Protein AF-A0A536V2W5-F1 (afdb_monomer)

Radius of gyration: 13.7 Å; Cα contacts (8 Å, |Δi|>4): 124; chains: 1; bounding box: 35×22×35 Å

Mean predicted aligned error: 2.55 Å

Foldseek 3Di:
DAAEAEDEFFAEDDPVQVPDPPDDLQQTFHCVLVVVLVVPLVPDPRVPHHDYYHYSQVSCVVVVNNPRQVRGPHRPRDRHHGDPPHD

Nearest PDB structures (foldseek):
  3e03-assembly1_C-2  TM=9.389E-01  e=3.490E-09  Xanthomonas campestris pv. campestris
  3e03-assembly3_A-4  TM=9.635E-01  e=1.054E-07  Xanthomonas campestris pv. campestris
  3kvo-assembly3_B  TM=9.300E-01  e=3.508E-07  Homo sapiens
  3sc4-assembly1_A  TM=8.527E-01  e=9.557E-07  Mycolicibacterium thermoresistibile

Structure (mmCIF, N/CA/C/O backbone):
data_AF-A0A536V2W5-F1
#
_entry.id   AF-A0A536V2W5-F1
#
loop_
_atom_site.group_PDB
_atom_site.id
_atom_site.type_symbol
_atom_site.label_atom_id
_atom_site.label_alt_id
_atom_site.label_comp_id
_atom_site.label_asym_id
_atom_site.label_entity_id
_atom_site.label_seq_id
_atom_site.pdbx_PDB_ins_code
_atom_site.Cartn_x
_atom_site.Cartn_y
_atom_site.Cartn_z
_atom_site.occupancy
_atom_site.B_iso_or_equiv
_atom_site.auth_seq_id
_atom_site.auth_comp_id
_atom_site.auth_asym_id
_atom_site.auth_atom_id
_atom_site.pdbx_PDB_model_num
ATOM 1 N N . ILE A 1 1 ? -8.564 7.814 18.686 1.00 95.50 1 ILE A N 1
ATOM 2 C CA . ILE A 1 1 ? -7.366 8.027 17.844 1.00 95.50 1 ILE A CA 1
ATOM 3 C C . ILE A 1 1 ? -6.802 6.648 17.582 1.00 95.50 1 ILE A C 1
ATOM 5 O O . ILE A 1 1 ? -6.579 5.942 18.557 1.00 95.50 1 ILE A O 1
ATOM 9 N N . GLY A 1 2 ? -6.648 6.268 16.317 1.00 98.00 2 GLY A N 1
ATOM 10 C CA . GLY A 1 2 ? -5.969 5.034 15.935 1.00 98.00 2 GLY A CA 1
ATOM 11 C C . GLY A 1 2 ? -4.543 5.370 15.524 1.00 98.00 2 GLY A C 1
ATOM 12 O O . GLY A 1 2 ? -4.338 6.311 14.759 1.00 98.00 2 GLY A O 1
ATOM 13 N N . VAL A 1 3 ? -3.565 4.648 16.061 1.00 98.56 3 VAL A N 1
ATOM 14 C CA . VAL A 1 3 ? -2.145 4.822 15.727 1.00 98.56 3 VAL A CA 1
ATOM 15 C C . VAL A 1 3 ? -1.658 3.524 15.110 1.00 98.56 3 VAL A C 1
ATOM 17 O O . VAL A 1 3 ? -1.660 2.503 15.784 1.00 98.56 3 VAL A O 1
ATOM 20 N N . ASN A 1 4 ? -1.273 3.544 13.837 1.00 98.69 4 ASN A N 1
ATOM 21 C CA . ASN A 1 4 ? -0.839 2.359 13.096 1.00 98.69 4 ASN A CA 1
ATOM 22 C C . ASN A 1 4 ? 0.329 2.718 12.171 1.00 98.69 4 ASN A C 1
ATOM 24 O O . ASN A 1 4 ? 0.522 3.887 11.834 1.00 98.69 4 ASN A O 1
ATOM 28 N N . SER A 1 5 ? 1.054 1.701 11.721 1.00 98.56 5 SER A N 1
ATOM 29 C CA . SER A 1 5 ? 2.046 1.795 10.652 1.00 98.56 5 SER A CA 1
ATOM 30 C C . SER A 1 5 ? 1.536 1.081 9.400 1.00 98.56 5 SER A C 1
ATOM 32 O O . SER A 1 5 ? 0.814 0.090 9.497 1.00 98.56 5 SER A O 1
ATOM 34 N N . LEU A 1 6 ? 1.926 1.582 8.231 1.00 98.69 6 LEU A N 1
ATOM 35 C CA . LEU A 1 6 ? 1.703 0.952 6.933 1.00 98.69 6 LEU A CA 1
ATOM 36 C C . LEU A 1 6 ? 3.038 0.923 6.188 1.00 98.69 6 LEU A C 1
ATOM 38 O O . LEU A 1 6 ? 3.712 1.951 6.114 1.00 98.69 6 LEU A O 1
ATOM 42 N N . TRP A 1 7 ? 3.399 -0.240 5.654 1.00 98.62 7 TRP A N 1
ATOM 43 C CA . TRP A 1 7 ? 4.648 -0.463 4.934 1.00 98.62 7 TRP A CA 1
ATOM 44 C C . TRP A 1 7 ? 4.389 -1.212 3.620 1.00 98.62 7 TRP A C 1
ATOM 46 O O . TRP A 1 7 ? 3.512 -2.082 3.590 1.00 98.62 7 TRP A O 1
ATOM 56 N N . PRO A 1 8 ? 5.088 -0.888 2.520 1.00 98.19 8 PRO A N 1
ATOM 57 C CA . PRO A 1 8 ? 4.912 -1.617 1.275 1.00 98.19 8 PRO A CA 1
ATOM 58 C C . PRO A 1 8 ? 5.702 -2.930 1.291 1.00 98.19 8 PRO A C 1
ATOM 60 O O . PRO A 1 8 ? 6.800 -2.998 1.836 1.00 98.19 8 PRO A O 1
ATOM 63 N N . ARG A 1 9 ? 5.182 -3.988 0.659 1.00 98.19 9 ARG A N 1
ATOM 64 C CA . ARG A 1 9 ? 5.956 -5.231 0.478 1.00 98.19 9 ARG A CA 1
ATOM 65 C C . ARG A 1 9 ? 7.094 -5.080 -0.533 1.00 98.19 9 ARG A C 1
ATOM 67 O O . ARG A 1 9 ? 8.101 -5.779 -0.459 1.00 98.19 9 ARG A O 1
ATOM 74 N N . THR A 1 10 ? 6.914 -4.208 -1.518 1.00 97.69 10 THR A N 1
ATOM 75 C CA . THR A 1 10 ? 7.836 -4.029 -2.648 1.00 97.69 10 THR A CA 1
ATOM 76 C C . THR A 1 10 ? 8.187 -2.563 -2.828 1.00 97.69 10 THR A C 1
ATOM 78 O O . THR A 1 10 ? 7.366 -1.700 -2.519 1.00 97.69 10 THR A O 1
ATOM 81 N N . ALA A 1 11 ? 9.339 -2.276 -3.429 1.00 96.56 11 ALA A N 1
ATOM 82 C CA . ALA A 1 11 ? 9.748 -0.918 -3.757 1.00 96.56 11 ALA A CA 1
ATOM 83 C C . ALA A 1 11 ? 8.664 -0.159 -4.550 1.00 96.56 11 ALA A C 1
ATOM 85 O O . ALA A 1 11 ? 8.022 -0.698 -5.462 1.00 96.56 11 ALA A O 1
ATOM 86 N N . ILE A 1 12 ? 8.478 1.118 -4.201 1.00 97.62 12 ILE A N 1
ATOM 87 C CA . ILE A 1 12 ? 7.451 1.991 -4.777 1.00 97.62 12 ILE A CA 1
ATOM 88 C C . ILE A 1 12 ? 8.093 3.042 -5.680 1.00 97.62 12 ILE A C 1
ATOM 90 O O . ILE A 1 12 ? 8.938 3.828 -5.248 1.00 97.62 12 ILE A O 1
ATOM 94 N N . ALA A 1 13 ? 7.642 3.095 -6.930 1.00 96.88 13 ALA A N 1
ATOM 95 C CA . ALA A 1 13 ? 8.125 4.009 -7.955 1.00 96.88 13 ALA A CA 1
ATOM 96 C C . ALA A 1 13 ? 7.763 5.467 -7.637 1.00 96.88 13 ALA A C 1
ATOM 98 O O . ALA A 1 13 ? 6.740 5.998 -8.069 1.00 96.88 13 ALA A O 1
ATOM 99 N N . THR A 1 14 ? 8.633 6.126 -6.879 1.00 95.12 14 THR A N 1
ATOM 100 C CA . THR A 1 14 ? 8.569 7.558 -6.573 1.00 95.12 14 THR A CA 1
ATOM 101 C C . THR A 1 14 ? 9.756 8.289 -7.197 1.00 95.12 14 THR A C 1
ATOM 103 O O . THR A 1 14 ? 10.775 7.679 -7.526 1.00 95.12 14 THR A O 1
ATOM 106 N N . ALA A 1 15 ? 9.668 9.618 -7.308 1.00 92.81 15 ALA A N 1
ATOM 107 C CA . ALA A 1 15 ? 10.798 10.441 -7.746 1.00 92.81 15 ALA A CA 1
ATOM 108 C C . ALA A 1 15 ? 12.031 10.284 -6.831 1.00 92.81 15 ALA A C 1
ATOM 110 O O . ALA A 1 15 ? 13.161 10.370 -7.299 1.00 92.81 15 ALA A O 1
ATOM 111 N N . ALA A 1 16 ? 11.827 10.006 -5.538 1.00 90.50 16 ALA A N 1
ATOM 112 C CA . ALA A 1 16 ? 12.922 9.746 -4.607 1.00 90.50 16 ALA A CA 1
ATOM 113 C C . ALA A 1 16 ? 13.682 8.461 -4.960 1.00 90.50 16 ALA A C 1
ATOM 115 O O . ALA A 1 16 ? 14.911 8.451 -4.965 1.00 90.50 16 ALA A O 1
ATOM 116 N N . LEU A 1 17 ? 12.954 7.399 -5.317 1.00 88.12 17 LEU A N 1
ATOM 117 C CA . LEU A 1 17 ? 13.550 6.114 -5.671 1.00 88.12 17 LEU A CA 1
ATOM 118 C C . LEU A 1 17 ? 14.381 6.197 -6.963 1.00 88.12 17 LEU A C 1
ATOM 120 O O . LEU A 1 17 ? 15.416 5.547 -7.070 1.00 88.12 17 LEU A O 1
ATOM 124 N N . GLN A 1 18 ? 13.984 7.056 -7.909 1.00 81.56 18 GLN A N 1
ATOM 125 C CA . GLN A 1 18 ? 14.722 7.301 -9.158 1.00 81.56 18 GLN A CA 1
ATOM 126 C C . GLN A 1 18 ? 16.126 7.886 -8.943 1.00 81.56 18 GLN A C 1
ATOM 128 O O . GLN A 1 18 ? 16.968 7.797 -9.833 1.00 81.56 18 GLN A O 1
ATOM 133 N N . MET A 1 19 ? 16.391 8.483 -7.777 1.00 87.88 19 MET A N 1
ATOM 134 C CA . MET A 1 19 ? 17.706 9.033 -7.441 1.00 87.88 19 MET A CA 1
ATOM 135 C C . MET A 1 19 ? 18.667 7.986 -6.858 1.00 87.88 19 MET A C 1
ATOM 137 O O . MET A 1 19 ? 19.842 8.295 -6.668 1.00 87.88 19 MET A O 1
ATOM 141 N N . ILE A 1 20 ? 18.201 6.764 -6.567 1.00 87.62 20 ILE A N 1
ATOM 142 C CA . ILE A 1 20 ? 19.031 5.696 -5.999 1.00 87.62 20 ILE A CA 1
ATOM 143 C C . ILE A 1 20 ? 19.715 4.916 -7.136 1.00 87.62 20 ILE A C 1
ATOM 145 O O . ILE A 1 20 ? 19.026 4.292 -7.949 1.00 87.62 20 ILE A O 1
ATOM 149 N N . PRO A 1 21 ? 21.061 4.898 -7.209 1.00 88.06 21 PRO A N 1
ATOM 150 C CA . PRO A 1 21 ? 21.772 4.155 -8.244 1.00 88.06 21 PRO A CA 1
ATOM 151 C C . PRO A 1 21 ? 21.445 2.657 -8.213 1.00 88.06 21 PRO A C 1
ATOM 153 O O . PRO A 1 21 ? 21.500 2.023 -7.163 1.00 88.06 21 PRO A O 1
ATOM 156 N N . GLY A 1 22 ? 21.156 2.085 -9.383 1.00 85.69 22 GLY A N 1
ATOM 157 C CA . GLY A 1 22 ? 20.935 0.644 -9.547 1.00 85.69 22 GLY A CA 1
ATOM 158 C C . GLY A 1 22 ? 19.508 0.159 -9.281 1.00 85.69 22 GLY A C 1
ATOM 159 O O . GLY A 1 22 ? 19.246 -1.029 -9.459 1.00 85.69 22 GLY A O 1
ATOM 160 N N . VAL A 1 23 ? 18.576 1.042 -8.907 1.00 90.62 23 VAL A N 1
ATOM 161 C CA . VAL A 1 23 ? 17.163 0.664 -8.784 1.00 90.62 23 VAL A CA 1
ATOM 162 C C . VAL A 1 23 ? 16.491 0.657 -10.155 1.00 90.62 23 VAL A C 1
ATOM 164 O O . VAL A 1 23 ? 16.433 1.677 -10.842 1.00 90.62 23 VAL A O 1
ATOM 167 N N . ASP A 1 24 ? 15.943 -0.496 -10.539 1.00 94.19 24 ASP A N 1
ATOM 168 C CA . ASP A 1 24 ? 15.107 -0.622 -11.731 1.00 94.19 24 ASP A CA 1
ATOM 169 C C . ASP A 1 24 ? 13.642 -0.327 -11.390 1.00 94.19 24 ASP A C 1
ATOM 171 O O . ASP A 1 24 ? 12.924 -1.146 -10.811 1.00 94.19 24 ASP A O 1
ATOM 175 N N . VAL A 1 25 ? 13.186 0.861 -11.779 1.00 94.75 25 VAL A N 1
ATOM 176 C CA . VAL A 1 25 ? 11.814 1.333 -11.544 1.00 94.75 25 VAL A CA 1
ATOM 177 C C . VAL A 1 25 ? 10.771 0.438 -12.224 1.00 94.75 25 VAL A C 1
ATOM 179 O O . VAL A 1 25 ? 9.646 0.339 -11.738 1.00 94.75 25 VAL A O 1
ATOM 182 N N . ASN A 1 26 ? 11.128 -0.276 -13.296 1.00 95.81 26 ASN A N 1
ATOM 183 C CA . ASN A 1 26 ? 10.204 -1.195 -13.972 1.00 95.81 26 ASN A CA 1
ATOM 184 C C . ASN A 1 26 ? 9.839 -2.412 -13.108 1.00 95.81 26 ASN A C 1
ATOM 186 O O . ASN A 1 26 ? 8.809 -3.049 -13.333 1.00 95.81 26 ASN A O 1
ATOM 190 N N . ARG A 1 27 ? 10.664 -2.709 -12.095 1.00 97.00 27 ARG A N 1
ATOM 191 C CA . ARG A 1 27 ? 10.456 -3.769 -11.100 1.00 97.00 27 ARG A CA 1
ATOM 192 C C . ARG A 1 27 ? 9.810 -3.259 -9.807 1.00 97.00 27 ARG A C 1
ATOM 194 O O . ARG A 1 27 ? 9.848 -3.941 -8.785 1.00 97.00 27 ARG A O 1
ATOM 201 N N . CYS A 1 28 ? 9.237 -2.059 -9.831 1.00 97.62 28 CYS A N 1
ATOM 202 C CA . CYS A 1 28 ? 8.534 -1.460 -8.699 1.00 97.62 28 CYS A CA 1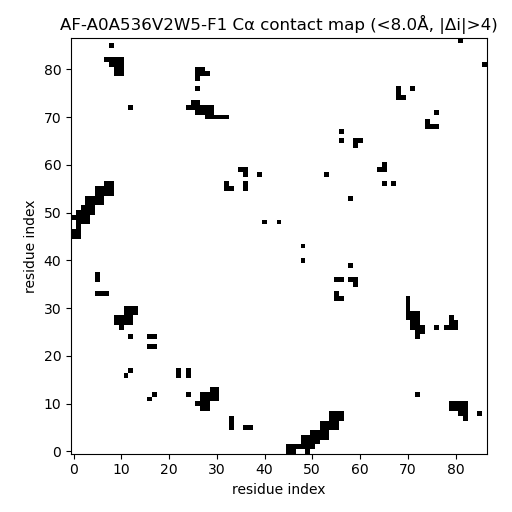
ATOM 203 C C . CYS A 1 28 ? 7.012 -1.510 -8.889 1.00 97.62 28 CYS A C 1
ATOM 205 O O . CYS A 1 28 ? 6.496 -1.738 -9.990 1.00 97.62 28 CYS A O 1
ATOM 207 N N . ARG A 1 29 ? 6.287 -1.233 -7.804 1.00 98.44 29 ARG A N 1
ATOM 208 C CA . ARG A 1 29 ? 4.856 -0.918 -7.850 1.00 98.44 29 ARG A CA 1
ATOM 209 C C . ARG A 1 29 ? 4.610 0.587 -7.848 1.00 98.44 29 ARG A C 1
ATOM 211 O O . ARG A 1 29 ? 5.471 1.380 -7.472 1.00 98.44 29 ARG A O 1
ATOM 218 N N . THR A 1 30 ? 3.428 0.991 -8.283 1.00 98.38 30 THR A N 1
ATOM 219 C CA . THR A 1 30 ? 2.979 2.377 -8.280 1.00 98.38 30 THR A CA 1
ATOM 220 C C . THR A 1 30 ? 2.533 2.798 -6.871 1.00 98.38 30 THR A C 1
ATOM 222 O O . THR A 1 30 ? 2.061 1.963 -6.096 1.00 98.38 30 THR A O 1
ATOM 225 N N . PRO A 1 31 ? 2.626 4.092 -6.509 1.00 98.44 31 PRO A N 1
ATOM 226 C CA . PRO A 1 31 ? 2.188 4.593 -5.198 1.00 98.44 31 PRO A CA 1
ATOM 227 C C . PRO A 1 31 ? 0.707 4.345 -4.861 1.00 98.44 31 PRO A C 1
ATOM 229 O O . PRO A 1 31 ? 0.302 4.455 -3.701 1.00 98.44 31 PRO A O 1
ATOM 232 N N . GLN A 1 32 ? -0.119 4.015 -5.858 1.00 98.69 32 GLN A N 1
ATOM 233 C CA . GLN A 1 32 ? -1.541 3.733 -5.676 1.00 98.69 32 GLN A CA 1
ATOM 234 C C . GLN A 1 32 ? -1.791 2.528 -4.758 1.00 98.69 32 GLN A C 1
ATOM 236 O O . GLN A 1 32 ? -2.791 2.540 -4.048 1.00 98.69 32 GLN A O 1
ATOM 241 N N . ILE A 1 33 ? -0.886 1.541 -4.684 1.00 98.75 33 ILE A N 1
ATOM 242 C CA . ILE A 1 33 ? -1.069 0.385 -3.785 1.00 98.75 33 ILE A CA 1
ATOM 243 C C . ILE A 1 33 ? -1.109 0.800 -2.308 1.00 98.75 33 ILE A C 1
ATOM 245 O O . ILE A 1 33 ? -2.012 0.406 -1.572 1.00 98.75 33 ILE A O 1
ATOM 249 N N . LEU A 1 34 ? -0.187 1.676 -1.896 1.00 98.69 34 LEU A N 1
ATOM 250 C CA . LEU A 1 34 ? -0.159 2.233 -0.544 1.00 98.69 34 LEU A CA 1
ATOM 251 C C . LEU A 1 34 ? -1.331 3.181 -0.301 1.00 98.69 34 LEU A C 1
ATOM 253 O O . LEU A 1 34 ? -1.827 3.256 0.817 1.00 98.69 34 LEU A O 1
ATOM 257 N N . SER A 1 35 ? -1.774 3.895 -1.336 1.00 98.69 35 SER A N 1
ATOM 258 C CA . SER A 1 35 ? -2.914 4.811 -1.236 1.00 98.69 35 SER A CA 1
ATOM 259 C C . SER A 1 35 ? -4.212 4.043 -0.957 1.00 98.69 35 SER A C 1
ATOM 261 O O . SER A 1 35 ? -4.947 4.397 -0.036 1.00 98.69 35 SER A O 1
ATOM 263 N N . ASP A 1 36 ? -4.453 2.953 -1.689 1.00 98.81 36 ASP A N 1
ATOM 264 C CA . ASP A 1 36 ? -5.618 2.081 -1.502 1.00 98.81 36 ASP A CA 1
ATOM 265 C C . ASP A 1 36 ? -5.550 1.339 -0.153 1.00 98.81 36 ASP A C 1
ATOM 267 O O . ASP A 1 36 ? -6.549 1.246 0.559 1.00 98.81 36 ASP A O 1
ATOM 271 N N . ALA A 1 37 ? -4.367 0.871 0.256 1.00 98.81 37 ALA A N 1
ATOM 272 C CA . ALA A 1 37 ? -4.167 0.273 1.576 1.00 98.81 37 ALA A CA 1
ATOM 273 C C . ALA A 1 37 ? -4.428 1.285 2.712 1.00 98.81 37 ALA A C 1
ATOM 275 O O . ALA A 1 37 ? -5.157 0.992 3.662 1.00 98.81 37 ALA A O 1
ATOM 276 N N . ALA A 1 38 ? -3.890 2.503 2.605 1.00 98.81 38 ALA A N 1
ATOM 277 C CA . ALA A 1 38 ? -4.103 3.565 3.584 1.00 98.81 38 ALA A CA 1
ATOM 278 C C . ALA A 1 38 ? -5.578 3.965 3.689 1.00 98.81 38 ALA A C 1
ATOM 280 O O . ALA A 1 38 ? -6.046 4.231 4.795 1.00 98.81 38 ALA A O 1
ATOM 281 N N . TYR A 1 39 ? -6.315 3.969 2.572 1.00 98.81 39 TYR A N 1
ATOM 282 C CA . TYR A 1 39 ? -7.752 4.237 2.568 1.00 98.81 39 TYR A CA 1
ATOM 283 C C . TYR A 1 39 ? -8.488 3.318 3.548 1.00 98.81 39 TYR A C 1
ATOM 285 O O . TYR A 1 39 ? -9.186 3.820 4.427 1.00 98.81 39 TYR A O 1
ATOM 293 N N . PHE A 1 40 ? -8.247 2.003 3.494 1.00 98.69 40 PHE A N 1
ATOM 294 C CA . PHE A 1 40 ? -8.893 1.050 4.402 1.00 98.69 40 PHE A CA 1
ATOM 295 C C . PHE A 1 40 ? -8.564 1.295 5.878 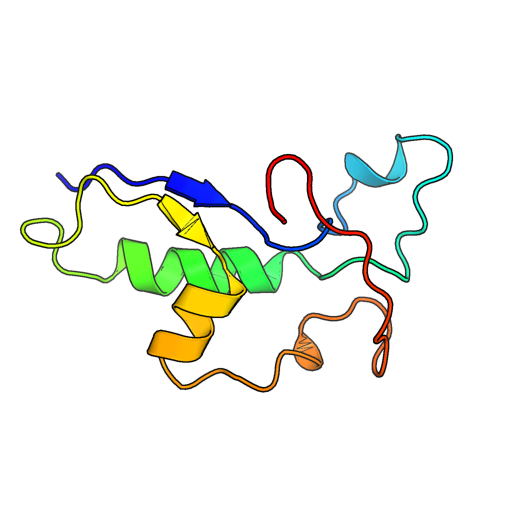1.00 98.69 40 PHE A C 1
ATOM 297 O O . PHE A 1 40 ? -9.454 1.202 6.723 1.00 98.69 40 PHE A O 1
ATOM 304 N N . ILE A 1 41 ? -7.321 1.669 6.202 1.00 98.62 41 ILE A N 1
ATOM 305 C CA . ILE A 1 41 ? -6.943 2.029 7.579 1.00 98.62 41 ILE A CA 1
ATOM 306 C C . ILE A 1 41 ? -7.687 3.295 8.012 1.00 98.62 41 ILE A C 1
ATOM 308 O O . ILE A 1 41 ? -8.281 3.331 9.088 1.00 98.62 41 ILE A O 1
ATOM 312 N N . LEU A 1 42 ? -7.671 4.336 7.180 1.00 98.62 42 LEU A N 1
ATOM 313 C CA . LEU A 1 42 ? -8.217 5.651 7.514 1.00 98.62 42 LEU A CA 1
ATOM 314 C C . LEU A 1 42 ? -9.749 5.666 7.603 1.00 98.62 42 LEU A C 1
ATOM 316 O O . LEU A 1 42 ? -10.297 6.494 8.328 1.00 98.62 42 LEU A O 1
ATOM 320 N N . THR A 1 43 ? -10.438 4.761 6.903 1.00 98.44 43 THR A N 1
ATOM 321 C CA . THR A 1 43 ? -11.904 4.622 6.963 1.00 98.44 43 THR A CA 1
ATOM 322 C C . THR A 1 43 ? -12.392 3.585 7.978 1.00 98.44 43 THR A C 1
ATOM 324 O O . THR A 1 43 ? -13.599 3.400 8.124 1.00 98.44 43 THR A O 1
ATOM 327 N N . SER A 1 44 ? -11.485 2.889 8.665 1.00 97.94 44 SER A N 1
ATOM 328 C CA . SER A 1 44 ? -11.830 1.912 9.705 1.00 97.94 44 SER A CA 1
ATOM 329 C C . SER A 1 44 ? -12.251 2.579 11.025 1.00 97.94 44 SER A C 1
ATOM 331 O O . SER A 1 44 ? -12.013 3.769 11.252 1.00 97.94 44 SER A O 1
ATOM 333 N N . ASP A 1 45 ? -12.864 1.814 11.938 1.00 98.19 45 ASP A N 1
ATOM 334 C CA . ASP A 1 45 ? -13.114 2.308 13.296 1.00 98.19 45 ASP A CA 1
ATOM 3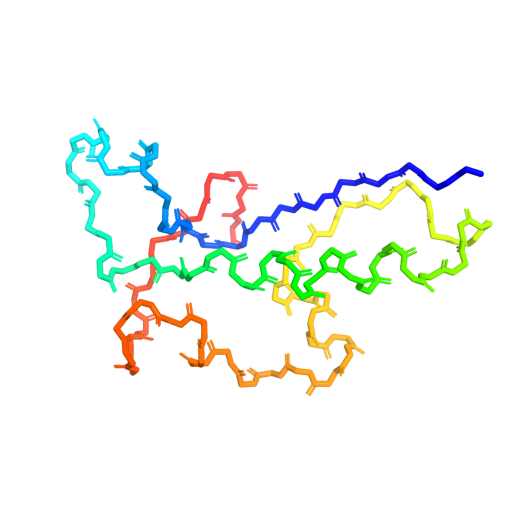35 C C . ASP A 1 45 ? -11.788 2.441 14.063 1.00 98.19 45 ASP A C 1
ATOM 337 O O . ASP A 1 45 ? -11.126 1.461 14.418 1.00 98.19 45 ASP A O 1
ATOM 341 N N . ALA A 1 46 ? -11.424 3.68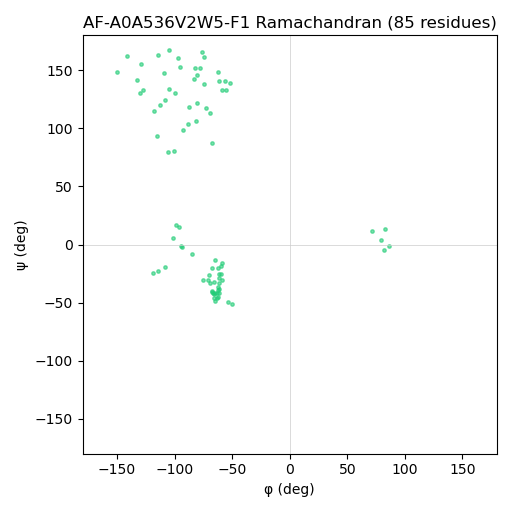4 14.372 1.00 98.12 46 ALA A N 1
ATOM 342 C CA . ALA A 1 46 ? -10.213 4.026 15.104 1.00 98.12 46 ALA A CA 1
ATOM 343 C C . ALA A 1 46 ? -10.191 3.510 16.559 1.00 98.12 46 ALA A C 1
ATOM 345 O O . ALA A 1 46 ? -9.139 3.566 17.195 1.00 98.12 46 ALA A O 1
ATOM 346 N N . LYS A 1 47 ? -11.324 3.059 17.122 1.00 97.88 47 LYS A N 1
ATOM 347 C CA . LYS A 1 47 ? -11.377 2.437 18.459 1.00 97.88 47 LYS A CA 1
ATOM 348 C C . LYS A 1 47 ? -10.836 1.013 18.461 1.00 97.88 47 LYS A C 1
ATOM 350 O O . LYS A 1 47 ? -10.323 0.569 19.484 1.00 97.88 47 LY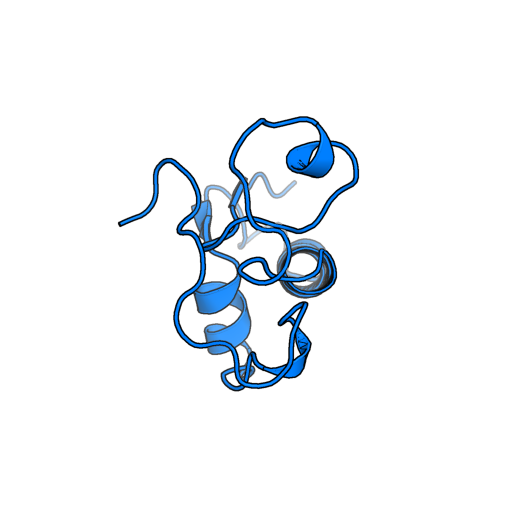S A O 1
ATOM 355 N N . THR A 1 48 ? -10.974 0.309 17.343 1.00 98.12 48 THR A N 1
ATOM 356 C CA . THR A 1 48 ? -10.555 -1.090 17.195 1.00 98.12 48 THR A CA 1
ATOM 357 C C . THR A 1 48 ? -9.321 -1.236 16.309 1.00 98.12 48 THR A C 1
ATOM 359 O O . THR A 1 48 ? -8.614 -2.232 16.417 1.00 98.12 48 THR A O 1
ATOM 362 N N . THR A 1 49 ? -9.008 -0.228 15.491 1.00 98.38 49 THR A N 1
ATOM 363 C CA . THR A 1 49 ? -7.875 -0.246 14.557 1.00 98.38 49 THR A CA 1
ATOM 364 C C . THR A 1 49 ? -6.741 0.643 15.064 1.00 98.38 49 THR A C 1
ATOM 366 O O . THR A 1 49 ? -6.578 1.794 14.653 1.00 98.38 49 THR A O 1
ATOM 369 N N . SER A 1 50 ? -5.95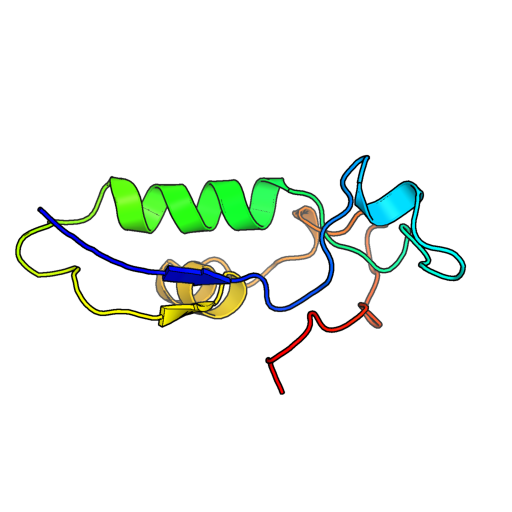5 0.120 16.006 1.00 98.56 50 SER A N 1
ATOM 370 C CA . SER A 1 50 ? -4.790 0.800 16.586 1.00 98.56 50 SER A CA 1
ATOM 371 C C . SER A 1 50 ? -3.731 -0.215 17.027 1.00 98.56 50 SER A C 1
ATOM 373 O O . SER A 1 50 ? -4.075 -1.305 17.471 1.00 98.56 50 SER A O 1
ATOM 375 N N . GLY A 1 51 ? -2.453 0.159 16.958 1.00 98.50 51 GLY A N 1
ATOM 376 C CA . GLY A 1 51 ? -1.303 -0.663 17.346 1.00 98.50 51 GLY A CA 1
ATOM 377 C C . GLY A 1 51 ? -0.829 -1.654 16.279 1.00 98.50 51 GLY A C 1
ATOM 378 O O . GLY A 1 51 ? -0.055 -2.551 16.601 1.00 98.50 51 GLY A O 1
ATOM 379 N N . ASN A 1 52 ? -1.288 -1.520 15.031 1.00 98.56 52 ASN A N 1
ATOM 380 C CA . ASN A 1 52 ? -0.983 -2.472 13.963 1.00 98.56 52 ASN A CA 1
ATOM 381 C C . ASN A 1 52 ? 0.209 -2.036 13.101 1.00 98.56 52 ASN A C 1
ATOM 383 O O . ASN A 1 52 ? 0.439 -0.842 12.895 1.00 98.56 52 ASN A O 1
ATOM 387 N N . PHE A 1 53 ? 0.890 -3.026 12.523 1.00 98.19 53 PHE A N 1
ATOM 388 C CA . PHE A 1 53 ? 1.897 -2.868 11.473 1.00 98.19 53 PHE A CA 1
ATOM 389 C C . PHE A 1 53 ? 1.375 -3.538 10.202 1.00 98.19 53 PHE A C 1
ATOM 391 O O . PHE A 1 53 ? 1.488 -4.750 10.034 1.00 98.19 53 PHE A O 1
ATOM 398 N N . PHE A 1 54 ? 0.731 -2.761 9.338 1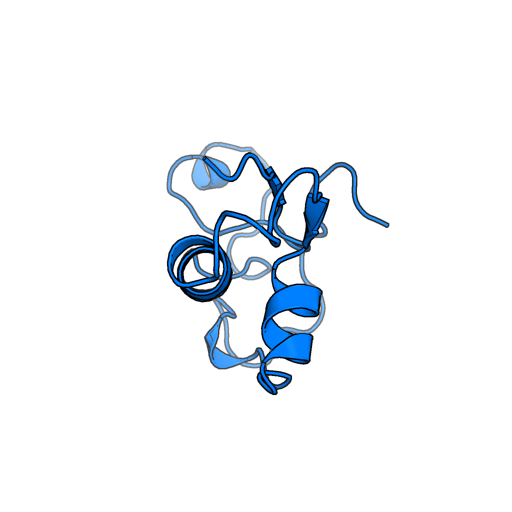.00 98.56 54 PHE A N 1
ATOM 399 C CA . PHE A 1 54 ? 0.135 -3.276 8.112 1.00 98.56 54 PHE A CA 1
ATOM 400 C C . PHE A 1 54 ? 1.167 -3.390 6.990 1.00 98.56 54 PHE A C 1
ATOM 402 O O . PHE A 1 54 ? 1.994 -2.495 6.815 1.00 98.56 54 PHE A O 1
ATOM 409 N N . ILE A 1 55 ? 1.043 -4.456 6.195 1.00 98.56 55 ILE A N 1
ATOM 410 C CA . ILE A 1 55 ? 1.674 -4.571 4.879 1.00 98.56 55 ILE A CA 1
ATOM 411 C C . ILE A 1 55 ? 0.593 -4.380 3.817 1.00 98.56 55 ILE A C 1
ATOM 413 O O . ILE A 1 55 ? -0.499 -4.940 3.945 1.00 98.56 55 ILE A O 1
ATOM 417 N N . ASP A 1 56 ? 0.888 -3.566 2.807 1.00 98.62 56 ASP A N 1
ATOM 418 C CA . ASP A 1 56 ? -0.051 -3.165 1.756 1.00 98.62 56 ASP A CA 1
ATOM 419 C C . ASP A 1 56 ? -0.787 -4.343 1.097 1.00 98.62 56 ASP A C 1
ATOM 421 O O . ASP A 1 56 ? -2.017 -4.354 1.065 1.00 98.62 56 ASP A O 1
ATOM 425 N N . ASP A 1 57 ? -0.069 -5.363 0.635 1.00 98.31 57 ASP A N 1
ATOM 426 C CA . ASP A 1 57 ? -0.652 -6.512 -0.058 1.00 98.31 57 ASP A CA 1
ATOM 427 C C . ASP A 1 57 ? -1.547 -7.376 0.839 1.00 98.31 57 ASP A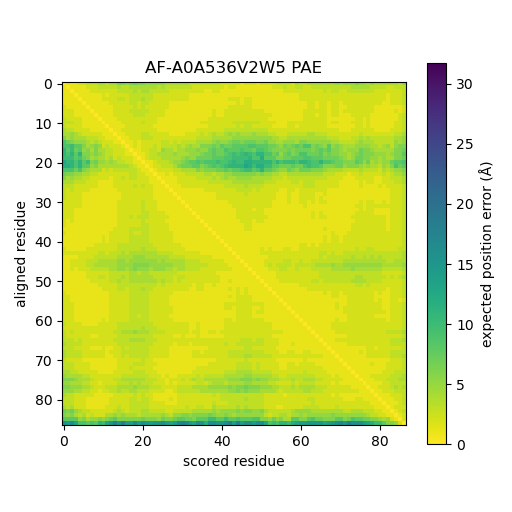 C 1
ATOM 429 O O . ASP A 1 57 ? -2.639 -7.770 0.427 1.00 98.31 57 ASP A O 1
ATOM 433 N N . LEU A 1 58 ? -1.134 -7.617 2.083 1.00 98.38 58 LEU A N 1
ATOM 434 C CA . LEU A 1 58 ? -1.924 -8.358 3.064 1.00 98.38 58 LEU A CA 1
ATOM 435 C C . LEU A 1 58 ? -3.202 -7.603 3.430 1.00 98.38 58 LEU A C 1
ATOM 437 O O . LEU A 1 58 ? -4.269 -8.211 3.530 1.00 98.38 58 LEU A O 1
ATOM 441 N N . LEU A 1 59 ? -3.114 -6.284 3.611 1.00 98.50 59 LEU A N 1
ATOM 442 C CA . LEU A 1 59 ? -4.276 -5.464 3.932 1.00 98.50 59 LEU A CA 1
ATOM 443 C C . LEU A 1 59 ? -5.265 -5.402 2.760 1.00 98.50 59 LEU A C 1
ATOM 445 O O . LEU A 1 59 ? -6.475 -5.507 2.969 1.00 98.50 59 LEU A O 1
ATOM 449 N N . LEU A 1 60 ? -4.767 -5.280 1.528 1.00 98.75 60 LEU A N 1
ATOM 450 C CA . LEU A 1 60 ? -5.593 -5.341 0.321 1.00 98.75 60 LEU A CA 1
ATOM 451 C C . LEU A 1 60 ? -6.256 -6.716 0.161 1.00 98.75 60 LEU A C 1
ATOM 453 O O . LEU A 1 60 ? -7.458 -6.786 -0.109 1.00 98.75 60 LEU A O 1
ATOM 457 N N . ALA A 1 61 ? -5.525 -7.803 0.424 1.00 98.69 61 ALA A N 1
ATOM 458 C CA . ALA A 1 61 ? -6.064 -9.159 0.382 1.00 98.69 61 ALA A CA 1
ATOM 459 C C . ALA A 1 61 ? -7.183 -9.377 1.416 1.00 98.69 61 ALA A C 1
ATOM 461 O O . ALA A 1 61 ? -8.196 -9.997 1.091 1.00 98.69 61 ALA A O 1
ATOM 462 N N . GLN A 1 62 ? -7.061 -8.814 2.627 1.00 98.25 62 GLN A N 1
ATOM 463 C CA . GLN A 1 62 ? -8.135 -8.826 3.637 1.00 98.25 62 GLN A CA 1
ATOM 464 C C . GLN A 1 62 ? -9.423 -8.143 3.148 1.00 98.25 62 GLN A C 1
ATOM 466 O O . GLN A 1 62 ? -10.512 -8.498 3.594 1.00 98.25 62 GLN A O 1
ATOM 471 N N . HIS A 1 63 ? -9.309 -7.210 2.201 1.00 98.31 63 HIS A N 1
ATOM 472 C CA . HIS A 1 63 ? -10.431 -6.522 1.559 1.00 98.31 63 HIS A CA 1
ATOM 473 C C . HIS A 1 63 ? -10.797 -7.123 0.188 1.00 98.31 63 HIS A C 1
ATOM 475 O O . HIS A 1 63 ? -11.497 -6.495 -0.606 1.00 98.31 63 HIS A O 1
ATOM 481 N N . GLY A 1 64 ? -10.340 -8.346 -0.102 1.00 98.44 64 GLY A N 1
ATOM 482 C CA . GLY A 1 64 ? -10.678 -9.091 -1.318 1.00 98.44 64 GLY A CA 1
ATOM 483 C C . GLY A 1 64 ? -9.898 -8.681 -2.570 1.00 98.44 64 GLY A C 1
ATOM 484 O O . GLY A 1 64 ? -10.153 -9.221 -3.646 1.00 98.44 64 GLY A O 1
ATOM 485 N N . ILE A 1 65 ? -8.933 -7.765 -2.458 1.00 98.56 65 ILE A N 1
ATOM 486 C CA . ILE A 1 65 ? -8.091 -7.320 -3.573 1.00 98.56 65 ILE A CA 1
ATOM 487 C C . ILE A 1 65 ? -6.824 -8.175 -3.587 1.00 98.56 65 ILE A C 1
ATOM 489 O O . ILE A 1 65 ? -5.884 -7.937 -2.836 1.00 98.56 65 ILE A O 1
ATOM 493 N N . THR A 1 66 ? -6.815 -9.194 -4.444 1.00 97.94 66 THR A N 1
ATOM 494 C CA . THR A 1 66 ? -5.694 -10.145 -4.575 1.00 97.94 66 THR A CA 1
ATOM 495 C C . THR A 1 66 ? -4.989 -10.061 -5.926 1.00 97.94 66 THR A C 1
ATOM 497 O O . THR A 1 66 ? -3.810 -10.399 -6.019 1.00 97.94 66 THR A O 1
ATOM 500 N N . ASP A 1 67 ? -5.667 -9.557 -6.962 1.00 97.62 67 ASP A N 1
ATOM 501 C CA . ASP A 1 67 ? -5.017 -9.176 -8.213 1.00 97.62 67 ASP A CA 1
ATOM 502 C C . ASP A 1 67 ? -4.386 -7.787 -8.067 1.00 97.62 67 ASP A C 1
ATOM 504 O O . ASP A 1 67 ? -5.067 -6.758 -8.012 1.00 97.62 67 ASP A O 1
ATOM 508 N N . LEU A 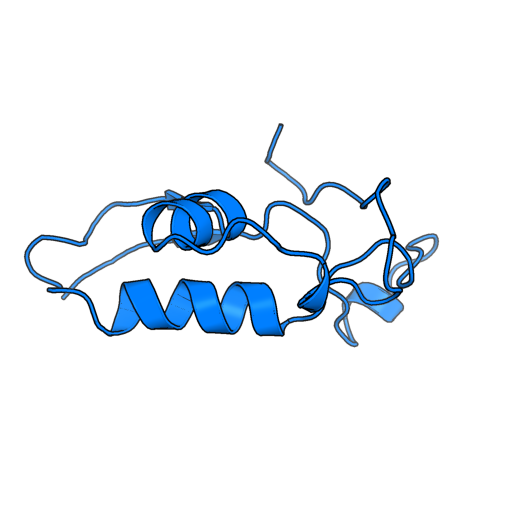1 68 ? -3.059 -7.785 -7.965 1.00 98.25 68 LEU A N 1
ATOM 509 C CA . LEU A 1 68 ? -2.251 -6.589 -7.760 1.00 98.25 68 LEU A CA 1
ATOM 510 C C . LEU A 1 68 ? -1.585 -6.098 -9.052 1.00 98.25 68 LEU A C 1
ATOM 512 O O . LEU A 1 68 ? -0.806 -5.148 -8.987 1.00 98.25 68 LEU A O 1
ATOM 516 N N . ASP A 1 69 ? -1.869 -6.701 -10.217 1.00 97.88 69 ASP A N 1
ATOM 517 C CA . ASP A 1 69 ? -1.165 -6.371 -11.467 1.00 97.88 69 ASP A CA 1
ATOM 518 C C . ASP A 1 69 ? -1.356 -4.901 -11.867 1.00 97.88 69 ASP A C 1
ATOM 520 O O . ASP A 1 69 ? -0.412 -4.263 -12.329 1.00 97.88 69 ASP A O 1
ATOM 524 N N . LYS A 1 70 ? -2.527 -4.322 -11.556 1.00 97.56 70 LYS A N 1
ATOM 525 C CA . LYS A 1 70 ? -2.839 -2.896 -11.767 1.00 97.56 70 LYS A CA 1
ATOM 526 C C . LYS A 1 70 ? -1.904 -1.927 -11.029 1.00 97.56 70 LYS A C 1
ATOM 528 O O . LYS A 1 70 ? -1.870 -0.745 -11.361 1.00 97.56 70 LYS A O 1
ATOM 533 N N . TYR A 1 71 ? -1.189 -2.402 -10.009 1.00 98.56 71 TYR A N 1
ATOM 534 C CA . TYR A 1 71 ? -0.207 -1.612 -9.272 1.00 98.56 71 TYR A CA 1
ATOM 535 C C . TYR A 1 71 ? 1.213 -1.798 -9.805 1.00 98.56 71 TYR A C 1
ATOM 537 O O . TYR A 1 71 ? 2.131 -1.191 -9.273 1.00 98.56 71 TYR A O 1
ATOM 545 N N . SER A 1 72 ? 1.442 -2.627 -10.817 1.00 98.50 72 SER A N 1
ATOM 546 C CA . SER A 1 72 ? 2.770 -2.794 -11.411 1.00 98.50 72 SER A CA 1
ATOM 547 C C . SER A 1 72 ? 3.108 -1.584 -12.277 1.00 98.50 72 SER A C 1
ATOM 549 O O . SER A 1 72 ? 2.267 -1.121 -13.044 1.00 98.50 72 SER A O 1
ATOM 551 N N . VAL A 1 73 ? 4.347 -1.083 -12.205 1.00 97.94 73 VAL A N 1
ATOM 552 C CA . VAL A 1 73 ? 4.813 -0.064 -13.166 1.00 97.94 73 VAL A CA 1
ATOM 553 C C . VAL A 1 73 ? 4.792 -0.622 -14.592 1.00 97.94 73 VAL A C 1
ATOM 555 O O . VAL A 1 73 ? 4.355 0.058 -15.518 1.00 97.94 73 VAL A O 1
ATOM 558 N N . VAL A 1 74 ? 5.228 -1.873 -14.755 1.00 98.00 74 VAL A N 1
ATOM 559 C CA . VAL A 1 74 ? 5.128 -2.633 -16.005 1.00 98.00 74 VAL A CA 1
ATOM 560 C C . VAL A 1 74 ? 4.138 -3.788 -15.798 1.00 98.00 74 VAL A C 1
ATOM 562 O O . VAL A 1 74 ? 4.376 -4.622 -14.922 1.00 98.00 74 VAL A O 1
ATOM 565 N N . PRO A 1 75 ? 3.028 -3.858 -16.561 1.00 96.44 75 PRO A N 1
ATOM 566 C CA . PRO A 1 75 ? 2.065 -4.955 -16.455 1.00 96.44 75 PRO A CA 1
ATOM 567 C C . PRO A 1 75 ? 2.713 -6.326 -16.669 1.00 96.44 75 PRO A C 1
ATOM 569 O O . PRO A 1 75 ? 3.571 -6.489 -17.538 1.00 96.44 75 PRO A O 1
ATOM 572 N N . GLY A 1 76 ? 2.294 -7.326 -15.893 1.00 96.44 76 GLY A N 1
ATOM 573 C CA . GLY A 1 76 ? 2.825 -8.685 -15.979 1.00 96.44 76 GLY A CA 1
ATOM 574 C C . GLY A 1 76 ? 4.147 -8.923 -15.242 1.00 96.44 76 GLY A C 1
ATOM 575 O O . GLY A 1 76 ? 4.569 -10.080 -15.166 1.00 96.44 76 GLY A O 1
ATOM 576 N N . THR A 1 77 ? 4.780 -7.899 -14.657 1.00 97.56 77 THR A N 1
ATOM 577 C CA . THR A 1 77 ? 5.973 -8.066 -13.810 1.00 97.56 77 THR A CA 1
ATOM 578 C C . THR A 1 77 ? 5.693 -9.045 -12.667 1.00 97.56 77 THR A C 1
ATOM 580 O O . THR A 1 77 ? 4.667 -8.966 -11.991 1.00 97.56 77 THR A O 1
ATOM 583 N N . LYS A 1 78 ? 6.611 -9.997 -12.457 1.00 94.94 78 LYS A N 1
ATOM 584 C CA . LYS A 1 78 ? 6.554 -10.982 -11.357 1.00 94.94 78 LYS A CA 1
ATOM 585 C C . LYS A 1 78 ? 7.743 -10.893 -10.404 1.00 94.94 78 LYS A C 1
ATOM 587 O O . LYS A 1 78 ? 7.610 -11.272 -9.248 1.00 94.94 78 LYS A O 1
ATOM 592 N N . ASP A 1 79 ? 8.871 -10.374 -10.879 1.00 96.19 79 ASP A N 1
ATOM 593 C CA . ASP A 1 79 ? 10.097 -10.202 -10.101 1.00 96.19 79 ASP A CA 1
ATOM 594 C C . ASP A 1 79 ? 10.226 -8.743 -9.638 1.00 96.19 79 ASP A C 1
ATOM 596 O O . ASP A 1 79 ? 10.898 -7.913 -10.264 1.00 96.19 79 ASP A O 1
ATOM 600 N N . PHE A 1 80 ? 9.501 -8.426 -8.565 1.00 97.25 80 PHE A N 1
ATOM 601 C CA . PHE A 1 80 ? 9.539 -7.116 -7.923 1.00 97.25 80 PHE A CA 1
ATOM 602 C C . PHE A 1 80 ? 10.730 -6.996 -6.975 1.00 97.25 80 PHE A C 1
ATOM 604 O O . PHE A 1 80 ? 11.156 -7.977 -6.372 1.00 97.25 80 PHE A O 1
ATOM 611 N N . ILE A 1 81 ? 11.222 -5.773 -6.791 1.00 95.56 81 ILE A N 1
ATOM 612 C CA . ILE A 1 81 ? 12.219 -5.474 -5.759 1.00 95.56 81 ILE A CA 1
ATOM 613 C C . ILE A 1 81 ? 11.513 -5.517 -4.392 1.00 95.56 81 ILE A C 1
ATOM 615 O O . ILE A 1 81 ? 10.601 -4.709 -4.185 1.00 95.56 81 ILE A O 1
ATOM 619 N N . PRO A 1 82 ? 11.889 -6.421 -3.465 1.00 95.88 82 PRO A N 1
ATOM 620 C CA . PRO A 1 82 ? 11.357 -6.410 -2.104 1.00 95.88 82 PRO A CA 1
ATOM 621 C C . PRO A 1 82 ? 11.723 -5.098 -1.413 1.00 95.88 82 PRO A C 1
ATOM 623 O O . PRO A 1 82 ? 12.826 -4.585 -1.620 1.00 95.88 82 PRO A O 1
ATOM 626 N N . ASP A 1 83 ? 10.805 -4.540 -0.625 1.00 94.94 83 ASP A N 1
ATOM 627 C CA . ASP A 1 83 ? 11.164 -3.388 0.197 1.00 94.94 83 ASP A CA 1
ATOM 628 C C . ASP A 1 83 ? 12.013 -3.824 1.396 1.00 94.94 83 ASP A C 1
ATOM 630 O O . ASP A 1 83 ? 12.046 -4.992 1.789 1.00 94.94 83 ASP A O 1
ATOM 634 N N . PHE A 1 84 ? 12.719 -2.871 1.990 1.00 91.69 84 PHE A N 1
ATOM 635 C CA . PHE A 1 84 ? 13.518 -3.131 3.174 1.00 91.69 84 PHE A CA 1
ATOM 636 C C . PHE A 1 84 ? 12.643 -3.588 4.349 1.00 91.69 84 PHE A C 1
ATOM 638 O O . PHE A 1 84 ? 11.517 -3.124 4.523 1.00 91.69 84 PHE A O 1
ATOM 645 N N . PHE A 1 85 ? 13.222 -4.434 5.208 1.00 92.25 85 PHE A N 1
ATOM 646 C CA . PHE A 1 85 ? 12.647 -4.881 6.488 1.00 92.25 85 PHE A CA 1
ATOM 647 C C . PHE A 1 85 ? 11.464 -5.854 6.392 1.00 92.25 85 PHE A C 1
ATOM 649 O O . PHE A 1 85 ? 10.811 -6.111 7.404 1.00 92.25 85 PHE A O 1
ATOM 656 N N . VAL A 1 86 ? 11.204 -6.406 5.207 1.00 85.38 86 VAL A N 1
ATOM 657 C CA . VAL A 1 86 ? 10.158 -7.407 4.977 1.00 85.38 86 VAL A CA 1
ATOM 658 C C . VAL A 1 86 ? 10.760 -8.619 4.266 1.00 85.38 86 VAL A C 1
ATOM 660 O O . VAL A 1 86 ? 11.476 -8.448 3.279 1.00 85.38 86 VAL A O 1
ATOM 663 N N . ASP A 1 87 ? 10.439 -9.816 4.765 1.00 70.94 87 ASP A N 1
ATOM 664 C CA . ASP A 1 87 ? 10.812 -11.113 4.179 1.00 70.94 87 ASP A CA 1
ATOM 665 C C . ASP A 1 87 ? 9.638 -11.727 3.385 1.00 70.94 87 ASP A C 1
ATOM 667 O O . ASP A 1 87 ? 8.449 -11.500 3.755 1.00 70.94 87 ASP A O 1
#

Solvent-accessible surface area (backbone atoms only — not comparable to full-atom values): 5195 Å² total; per-residue (Å²): 125,47,54,68,48,79,44,60,65,42,33,56,57,42,79,72,50,73,71,43,88,89,64,62,55,63,31,16,30,38,60,61,46,55,51,59,32,46,47,56,62,74,72,44,61,36,91,78,51,51,78,46,81,42,41,27,63,64,53,29,40,78,72,72,47,72,84,60,55,89,29,35,63,36,76,82,71,80,74,59,44,66,23,86,100,61,134

pLDDT: mean 96.22, std 4.49, range [70.94, 98.81]

Sequence (87 aa):
IGVNSLWPRTAIATAALQMIPGVDVNRCRTPQILSDAAYFILTSDAKTTSGNFFIDDLLLAQHGITDLDKYSVVPGTKDFIPDFFVD

Secondary structure (DSSP, 8-state):
----EEE-SB-B--TTGGGSTT--GGGSB-THHHHHHHHHHHTS-TTTS-S-EEEHHHHHHHTT----GGGBSSTT---PPBPTT--